Protein AF-A0A963TNR0-F1 (afdb_monomer)

Mean predicted aligned error: 5.45 Å

pLDDT: mean 87.03, std 13.86, range [33.59, 97.5]

Sequence (74 aa):
ARLDNPVDFEALDDQPVDLVFLLLEPEVAGADHLKALARVSRLLRDASTCEKLRGATSADSIYMLLTQSEAKAA

Nearest PDB structures (foldseek):
  1a6j-assembly1_A-2  TM=9.439E-01  e=5.106E-04  Escherichia coli
  3urr-assembly1_A  TM=9.450E-01  e=6.765E-04  Burkholderia thailandensis E264
  1a6j-assembly1_B-2  TM=9.281E-01  e=1.187E-03  Escherichia coli

Secondary structure (DSSP, 8-state):
-EEEEEE----TT-PPEEE-------TT--THHHHHHHHHHHHHH-HHHHHHHHH--SHHHHHHHHHGGGGG--

Structure (mmCIF, N/CA/C/O backbone):
data_AF-A0A963TNR0-F1
#
_entry.id   AF-A0A963TNR0-F1
#
loop_
_atom_site.group_PDB
_atom_site.id
_atom_site.type_symbol
_atom_site.label_atom_id
_atom_site.label_alt_id
_atom_site.label_comp_id
_atom_site.label_asym_id
_atom_site.label_entity_id
_atom_site.label_seq_id
_atom_site.pdbx_PDB_ins_code
_atom_site.Cartn_x
_atom_site.Cartn_y
_atom_site.Cartn_z
_atom_site.occupancy
_atom_site.B_iso_or_equiv
_atom_site.auth_seq_id
_atom_site.auth_comp_id
_atom_site.auth_asym_id
_atom_site.auth_ato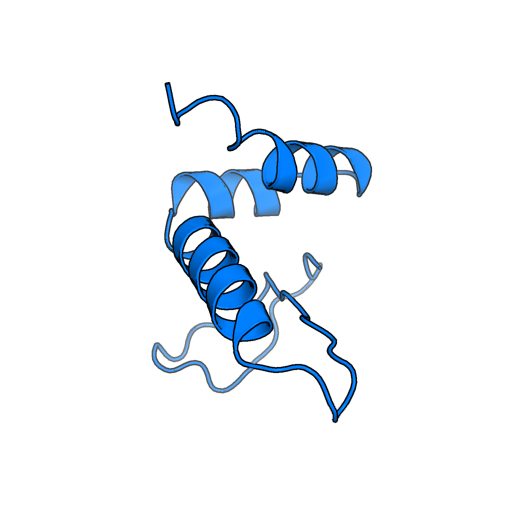m_id
_atom_site.pdbx_PDB_model_num
ATOM 1 N N . ALA A 1 1 ? -2.788 3.588 -2.068 1.00 86.88 1 ALA A N 1
ATOM 2 C CA . ALA A 1 1 ? -4.163 3.947 -1.686 1.00 86.88 1 ALA A CA 1
ATOM 3 C C . ALA A 1 1 ? -4.511 3.271 -0.368 1.00 86.88 1 ALA A C 1
ATOM 5 O O . ALA A 1 1 ? -4.075 2.145 -0.143 1.00 86.88 1 ALA A O 1
ATOM 6 N N . ARG A 1 2 ? -5.267 3.968 0.483 1.00 92.94 2 ARG A N 1
ATOM 7 C CA . ARG A 1 2 ? -5.939 3.403 1.656 1.00 92.94 2 ARG A CA 1
ATOM 8 C C . ARG A 1 2 ? -7.430 3.385 1.333 1.00 92.94 2 ARG A C 1
ATOM 10 O O . ARG A 1 2 ? -7.962 4.435 0.981 1.00 92.94 2 ARG A O 1
ATOM 17 N N . LEU A 1 3 ? -8.052 2.217 1.378 1.00 93.88 3 LEU A N 1
ATOM 18 C CA . LEU A 1 3 ? -9.474 2.045 1.104 1.00 93.88 3 LEU A CA 1
ATOM 19 C C . LEU A 1 3 ? -10.275 2.359 2.368 1.00 93.88 3 LEU A C 1
ATOM 21 O O . LEU A 1 3 ? -9.851 2.011 3.467 1.00 93.88 3 LEU A O 1
ATOM 25 N N . ASP A 1 4 ? -11.430 3.004 2.214 1.00 91.12 4 ASP A N 1
ATOM 26 C CA . ASP A 1 4 ? -12.313 3.284 3.354 1.00 91.12 4 ASP A CA 1
ATOM 27 C C . ASP A 1 4 ? -13.019 2.016 3.850 1.00 91.12 4 ASP A C 1
ATOM 29 O O . ASP A 1 4 ? -13.255 1.864 5.045 1.00 91.12 4 ASP A O 1
ATOM 33 N N . ASN A 1 5 ? -13.309 1.089 2.933 1.00 94.69 5 ASN A N 1
ATOM 34 C CA . ASN A 1 5 ? -13.832 -0.235 3.240 1.00 94.69 5 ASN A CA 1
ATOM 35 C C . ASN A 1 5 ? -12.855 -1.286 2.696 1.00 94.69 5 ASN A C 1
ATOM 37 O O . ASN A 1 5 ? -12.558 -1.246 1.496 1.00 94.69 5 ASN A O 1
ATOM 41 N N . PRO A 1 6 ? -12.358 -2.212 3.537 1.00 96.25 6 PRO A N 1
ATOM 42 C CA . PRO A 1 6 ? -11.575 -3.350 3.076 1.00 96.25 6 PRO A CA 1
ATOM 43 C C . PRO A 1 6 ? -12.357 -4.174 2.047 1.00 96.25 6 PRO A C 1
ATOM 45 O O . PRO A 1 6 ? -13.572 -4.341 2.179 1.00 96.25 6 PRO A O 1
ATOM 48 N N . VAL A 1 7 ? -11.669 -4.691 1.033 1.00 97.50 7 VAL A N 1
ATOM 49 C CA . VAL A 1 7 ? -12.277 -5.492 -0.039 1.00 97.50 7 VAL A CA 1
ATOM 50 C C . VAL A 1 7 ? -11.805 -6.937 0.026 1.00 97.50 7 VAL A C 1
ATOM 52 O O . VAL A 1 7 ? -10.665 -7.204 0.406 1.00 97.50 7 VAL A O 1
ATOM 55 N N . ASP A 1 8 ? -12.674 -7.866 -0.366 1.00 97.19 8 ASP A N 1
ATOM 56 C CA . ASP A 1 8 ? -12.255 -9.238 -0.631 1.00 97.19 8 ASP A CA 1
ATOM 57 C C . ASP A 1 8 ? -11.355 -9.240 -1.872 1.00 97.19 8 ASP A C 1
ATOM 59 O O . ASP A 1 8 ? -11.783 -8.875 -2.970 1.00 97.19 8 ASP A O 1
ATOM 63 N N . PHE A 1 9 ? -10.080 -9.549 -1.656 1.00 96.25 9 PHE A N 1
ATOM 64 C CA . PHE A 1 9 ? -9.046 -9.553 -2.687 1.00 96.25 9 PHE A CA 1
ATOM 65 C C . PHE A 1 9 ? -8.460 -10.954 -2.890 1.00 96.25 9 PHE A C 1
ATOM 67 O O . PHE A 1 9 ? -7.422 -11.079 -3.534 1.00 96.25 9 PHE A O 1
ATOM 74 N N . GLU A 1 10 ? -9.080 -11.989 -2.305 1.00 96.38 10 GLU A N 1
ATOM 75 C CA . GLU A 1 10 ? -8.554 -13.360 -2.333 1.00 96.38 10 GLU A CA 1
ATOM 76 C C . GLU A 1 10 ? -7.086 -13.411 -1.855 1.00 96.38 10 GLU A C 1
ATOM 78 O O . GLU A 1 10 ? -6.213 -14.044 -2.456 1.00 96.38 10 GLU A O 1
ATOM 83 N N . ALA A 1 11 ? -6.785 -12.657 -0.790 1.00 95.31 11 ALA A N 1
ATOM 84 C CA . ALA A 1 11 ? -5.451 -12.618 -0.208 1.00 95.31 11 ALA A CA 1
ATOM 85 C C . ALA A 1 11 ? -5.061 -14.002 0.337 1.00 95.31 11 ALA A C 1
ATOM 87 O O . ALA A 1 11 ? -5.906 -14.773 0.776 1.00 95.31 11 ALA A O 1
ATOM 88 N N . LEU A 1 12 ? -3.760 -14.310 0.351 1.00 94.56 12 LEU A N 1
ATOM 89 C CA . LEU A 1 12 ? -3.245 -15.626 0.764 1.00 94.56 12 LEU A CA 1
ATOM 90 C C . LEU A 1 12 ? -3.623 -16.018 2.207 1.00 94.56 12 LEU A C 1
ATOM 92 O O . LEU A 1 12 ? -3.626 -17.198 2.544 1.00 94.56 12 LEU A O 1
ATOM 96 N N . ASP A 1 13 ? -3.868 -15.030 3.063 1.00 94.44 13 ASP A N 1
ATOM 97 C CA . ASP A 1 13 ? -4.269 -15.186 4.463 1.00 94.44 13 ASP A CA 1
ATOM 98 C C . ASP A 1 13 ? -5.789 -15.061 4.680 1.00 94.44 13 ASP A C 1
ATOM 100 O O . ASP A 1 13 ? -6.239 -14.970 5.827 1.00 94.44 13 ASP A O 1
ATOM 104 N N . ASP A 1 14 ? -6.566 -15.034 3.593 1.00 95.75 14 ASP A N 1
ATOM 105 C CA . ASP A 1 14 ? -8.018 -14.846 3.568 1.00 95.75 14 ASP A CA 1
ATOM 106 C C . ASP A 1 14 ? -8.491 -13.558 4.279 1.00 95.75 14 ASP A C 1
ATOM 108 O O . ASP A 1 14 ? -9.657 -13.436 4.666 1.00 95.75 14 ASP A O 1
ATOM 112 N N . GLN A 1 15 ? -7.598 -12.578 4.484 1.00 95.50 15 GLN A N 1
ATOM 113 C CA . GLN A 1 15 ? -7.955 -11.292 5.080 1.00 95.50 15 GLN A CA 1
ATOM 114 C C . GLN A 1 15 ? -8.386 -10.283 4.005 1.00 95.50 15 GLN A C 1
ATOM 116 O O . GLN A 1 15 ? -7.779 -10.209 2.932 1.00 95.50 15 GLN A O 1
ATOM 121 N N . PRO A 1 16 ? -9.396 -9.441 4.282 1.00 96.88 16 PRO A N 1
ATOM 122 C CA . PRO A 1 16 ? -9.771 -8.378 3.363 1.00 96.88 16 PRO A CA 1
ATOM 123 C C . PRO A 1 16 ? -8.672 -7.304 3.287 1.00 96.88 16 PRO A C 1
ATOM 125 O O . PRO A 1 16 ? -8.048 -6.946 4.289 1.00 96.88 16 PRO A O 1
ATOM 128 N N . VAL A 1 17 ? -8.450 -6.755 2.093 1.00 96.88 17 VAL A N 1
ATOM 129 C CA . VAL A 1 17 ? -7.359 -5.814 1.801 1.00 96.88 17 VAL A CA 1
ATOM 130 C C . VAL A 1 17 ? -7.854 -4.374 1.848 1.00 96.88 17 VAL A C 1
ATOM 132 O O . VAL A 1 17 ? -8.841 -4.019 1.209 1.00 96.88 17 VAL A O 1
ATOM 135 N N . ASP A 1 18 ? -7.132 -3.516 2.567 1.00 96.00 18 ASP A N 1
ATOM 136 C CA . ASP A 1 18 ? -7.430 -2.085 2.709 1.00 96.00 18 ASP A CA 1
ATOM 137 C C . ASP A 1 18 ? -6.263 -1.160 2.329 1.00 96.00 18 ASP A C 1
ATOM 139 O O . ASP A 1 18 ? -6.452 0.037 2.105 1.00 96.00 18 ASP A O 1
ATOM 143 N N . LEU A 1 19 ? -5.052 -1.700 2.203 1.00 95.38 19 LEU A N 1
ATOM 144 C CA . LEU A 1 19 ? -3.868 -0.984 1.745 1.00 95.38 19 LEU A CA 1
ATOM 145 C C . LEU A 1 19 ? -3.426 -1.546 0.398 1.00 95.38 19 LEU A C 1
ATOM 147 O O . LEU A 1 19 ? -3.088 -2.719 0.280 1.00 95.38 19 LEU A O 1
ATOM 151 N N . VAL A 1 20 ? -3.390 -0.686 -0.618 1.00 94.06 20 VAL A N 1
ATOM 152 C CA . VAL A 1 20 ? -3.039 -1.072 -1.991 1.00 94.06 20 VAL A CA 1
ATOM 153 C C . VAL A 1 20 ? -1.920 -0.180 -2.505 1.00 94.06 20 VAL A C 1
ATOM 155 O O . VAL A 1 20 ? -1.992 1.046 -2.396 1.00 94.06 20 VAL A O 1
ATOM 158 N N . PHE A 1 21 ? -0.898 -0.770 -3.116 1.00 92.94 21 PHE A N 1
ATOM 159 C CA . PHE A 1 21 ? 0.150 -0.034 -3.816 1.00 92.94 21 PHE A CA 1
ATOM 160 C C . PHE A 1 21 ? 0.180 -0.446 -5.286 1.00 92.94 21 PHE A C 1
ATOM 162 O O . PHE A 1 21 ? 0.214 -1.633 -5.593 1.00 92.94 21 PHE A O 1
ATOM 169 N N . LEU A 1 22 ? 0.182 0.540 -6.183 1.0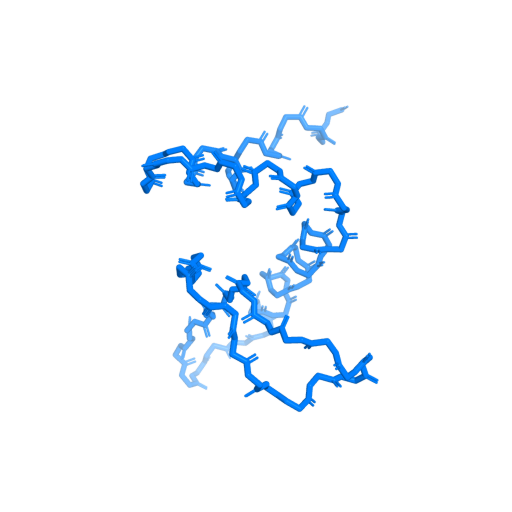0 92.25 22 LEU A N 1
ATOM 170 C CA . LEU A 1 22 ? 0.281 0.330 -7.623 1.00 92.25 22 LEU A CA 1
ATOM 171 C C . LEU A 1 22 ? 1.636 0.850 -8.098 1.00 92.25 22 LEU A C 1
ATOM 173 O O . LEU A 1 22 ? 1.951 2.024 -7.905 1.00 92.25 22 LEU A O 1
ATOM 177 N N . LEU A 1 23 ? 2.417 -0.025 -8.724 1.00 89.31 23 LEU A N 1
ATOM 178 C CA . LEU A 1 23 ? 3.650 0.336 -9.411 1.00 89.31 23 LEU A CA 1
ATOM 179 C C . LEU A 1 23 ? 3.390 0.261 -10.915 1.00 89.31 23 LEU A C 1
ATOM 181 O O . LEU A 1 23 ? 2.973 -0.781 -11.412 1.00 89.31 23 LEU A O 1
ATOM 185 N N . LEU A 1 24 ? 3.606 1.372 -11.615 1.00 89.31 24 LEU A N 1
ATOM 186 C CA . LEU A 1 24 ? 3.483 1.451 -13.067 1.00 89.31 24 LEU A CA 1
ATOM 187 C C . LEU A 1 24 ? 4.866 1.602 -13.686 1.00 89.31 24 LEU A C 1
ATOM 189 O O . LEU A 1 24 ? 5.715 2.329 -13.170 1.00 89.31 24 LEU A O 1
ATOM 193 N N . GLU A 1 25 ? 5.061 0.928 -14.808 1.00 86.06 25 GLU A N 1
ATOM 194 C CA . GLU A 1 25 ? 6.336 0.815 -15.495 1.00 86.06 25 GLU A CA 1
ATOM 195 C C . GLU A 1 25 ? 6.111 0.840 -17.015 1.00 86.06 25 GLU A C 1
ATOM 197 O O . GLU A 1 25 ? 5.130 0.264 -17.492 1.00 86.06 25 GLU A O 1
ATOM 202 N N . PRO A 1 26 ? 6.995 1.493 -17.793 1.00 86.31 26 PRO A N 1
ATOM 203 C CA . PRO A 1 26 ? 6.993 1.353 -19.242 1.00 86.31 26 PRO A CA 1
ATOM 204 C C . PRO A 1 26 ? 7.495 -0.034 -19.663 1.00 86.31 26 PRO A C 1
ATOM 206 O O . PRO A 1 26 ? 8.455 -0.545 -19.105 1.00 86.31 26 PRO A O 1
ATOM 209 N N . GLU A 1 27 ? 6.913 -0.595 -20.722 1.00 81.94 27 GLU A N 1
ATOM 210 C CA . GLU A 1 27 ? 7.174 -1.965 -21.209 1.00 81.94 27 GLU A CA 1
ATOM 211 C C . GLU A 1 27 ? 8.657 -2.284 -21.496 1.00 81.94 27 GLU A C 1
ATOM 213 O O . GLU A 1 27 ? 9.080 -3.434 -21.440 1.00 81.94 27 GLU A O 1
ATOM 218 N N . VAL A 1 28 ? 9.461 -1.259 -21.783 1.00 81.19 28 VAL A N 1
ATOM 219 C CA . VAL A 1 28 ? 10.897 -1.360 -22.098 1.00 81.19 28 VAL A CA 1
ATOM 220 C C . VAL A 1 28 ? 11.820 -1.178 -20.890 1.00 81.19 28 VAL A C 1
ATOM 222 O O . VAL A 1 28 ? 13.043 -1.185 -21.050 1.00 81.19 28 VAL A O 1
ATOM 225 N N . ALA A 1 29 ? 11.284 -0.979 -19.687 1.00 71.94 29 ALA A N 1
ATOM 226 C CA . ALA A 1 29 ? 12.126 -0.848 -18.510 1.00 71.94 29 ALA A CA 1
ATOM 227 C C . ALA A 1 29 ? 12.763 -2.196 -18.131 1.00 71.94 29 ALA A C 1
ATOM 229 O O . ALA A 1 29 ? 12.168 -3.268 -18.194 1.00 71.94 29 ALA A O 1
ATOM 230 N N . GLY A 1 30 ? 14.050 -2.128 -17.789 1.00 74.62 30 GLY A N 1
ATOM 231 C CA . GLY A 1 30 ? 14.784 -3.263 -17.241 1.00 74.62 30 GLY A CA 1
ATOM 232 C C . GLY A 1 30 ? 14.386 -3.543 -15.788 1.00 74.62 30 GLY A C 1
ATOM 233 O O . GLY A 1 30 ? 13.387 -3.055 -15.278 1.00 74.62 30 GLY A O 1
ATOM 234 N N . ALA A 1 31 ? 15.222 -4.277 -15.058 1.00 78.81 31 ALA A N 1
ATOM 235 C CA . ALA A 1 31 ? 14.911 -4.784 -13.714 1.00 78.81 31 ALA A CA 1
ATOM 236 C C . ALA A 1 31 ? 14.808 -3.734 -12.575 1.00 78.81 31 ALA A C 1
ATOM 238 O O . ALA A 1 31 ? 14.783 -4.107 -11.399 1.00 78.81 31 ALA A O 1
ATOM 239 N N . ASP A 1 32 ? 14.777 -2.430 -12.860 1.00 80.38 32 ASP A N 1
ATOM 240 C CA . ASP A 1 32 ? 14.729 -1.394 -11.817 1.00 80.38 32 ASP A CA 1
ATOM 241 C C . ASP A 1 32 ? 13.393 -1.376 -11.056 1.00 80.38 32 ASP A C 1
ATOM 243 O O . ASP A 1 32 ? 13.373 -1.080 -9.855 1.00 80.38 32 ASP A O 1
ATOM 247 N N . HIS A 1 33 ? 12.298 -1.806 -11.688 1.00 83.56 33 HIS A N 1
ATOM 248 C CA . HIS A 1 33 ? 11.006 -1.985 -11.024 1.00 83.56 33 HIS A CA 1
ATOM 249 C C . HIS A 1 33 ? 11.069 -3.000 -9.877 1.00 83.56 33 HIS A C 1
ATOM 251 O O . HIS A 1 33 ? 10.411 -2.812 -8.855 1.00 83.56 33 HIS A O 1
ATOM 257 N N . LEU A 1 34 ? 11.914 -4.035 -9.980 1.00 87.44 34 LEU A N 1
ATOM 258 C CA . LEU A 1 34 ? 12.074 -5.034 -8.920 1.00 87.44 34 LEU A CA 1
ATOM 259 C C . LEU A 1 34 ? 12.675 -4.415 -7.656 1.00 87.44 34 LEU A C 1
ATOM 261 O O . LEU A 1 34 ? 12.298 -4.793 -6.547 1.00 87.44 34 LEU A O 1
ATOM 265 N N . LYS A 1 35 ? 13.573 -3.429 -7.796 1.00 86.88 35 LYS A N 1
ATOM 266 C CA . LYS A 1 35 ? 14.126 -2.697 -6.645 1.00 86.88 35 LYS A CA 1
ATOM 267 C C . LYS A 1 35 ? 13.050 -1.845 -5.975 1.00 86.88 35 LYS A C 1
ATOM 269 O O . LYS A 1 35 ? 12.953 -1.849 -4.746 1.00 86.88 35 LYS A O 1
ATOM 274 N N . ALA A 1 36 ? 12.233 -1.150 -6.769 1.00 8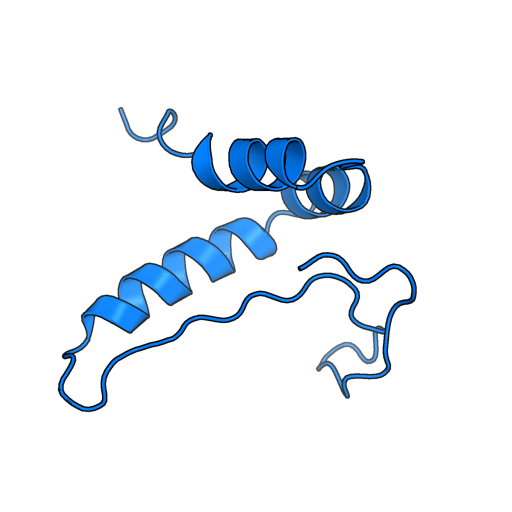7.06 36 ALA A N 1
ATOM 275 C CA . ALA A 1 36 ? 11.116 -0.356 -6.263 1.00 87.06 36 ALA A CA 1
ATOM 276 C C . ALA A 1 36 ? 10.084 -1.242 -5.545 1.00 87.06 36 ALA A C 1
ATOM 278 O O . ALA A 1 36 ? 9.732 -0.973 -4.395 1.00 87.06 36 ALA A O 1
ATOM 279 N N . LEU A 1 37 ? 9.686 -2.354 -6.170 1.00 90.69 37 LEU A N 1
ATOM 280 C CA . LEU A 1 37 ? 8.772 -3.336 -5.594 1.00 90.69 37 LEU A CA 1
ATOM 281 C C . LEU A 1 37 ? 9.322 -3.928 -4.292 1.00 90.69 37 LEU A C 1
ATOM 283 O O . LEU A 1 37 ? 8.602 -3.994 -3.298 1.00 90.69 37 LEU A O 1
ATOM 287 N N . ALA A 1 38 ? 10.604 -4.303 -4.251 1.00 90.94 38 ALA A N 1
ATOM 288 C CA . ALA A 1 38 ? 11.231 -4.832 -3.042 1.00 90.94 38 ALA A CA 1
ATOM 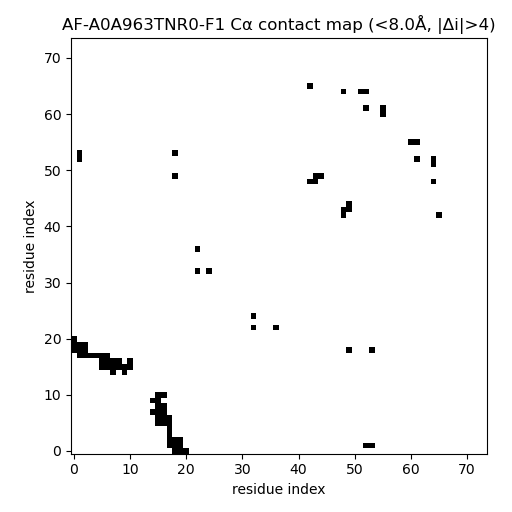289 C C . ALA A 1 38 ? 11.225 -3.812 -1.892 1.00 90.94 38 ALA A C 1
ATOM 291 O O . ALA A 1 38 ? 10.987 -4.184 -0.741 1.00 90.94 38 ALA A O 1
ATOM 292 N N . ARG A 1 39 ? 11.463 -2.527 -2.185 1.00 88.38 39 ARG A N 1
ATOM 293 C CA . ARG A 1 39 ? 11.418 -1.452 -1.182 1.00 88.38 39 ARG A CA 1
ATOM 294 C C . ARG A 1 39 ? 10.008 -1.291 -0.615 1.00 88.38 39 ARG A C 1
ATOM 296 O O . ARG A 1 39 ? 9.846 -1.299 0.603 1.00 88.38 39 ARG A O 1
ATOM 303 N N . VAL A 1 40 ? 9.001 -1.210 -1.483 1.00 90.25 40 VAL A N 1
ATOM 304 C CA . VAL A 1 40 ? 7.594 -1.074 -1.076 1.00 90.25 40 VAL A CA 1
ATOM 305 C C . VAL A 1 40 ? 7.115 -2.311 -0.315 1.00 90.25 40 VAL A C 1
ATOM 307 O O . VAL A 1 40 ? 6.489 -2.180 0.731 1.00 90.25 40 VAL A O 1
ATOM 310 N N . SER A 1 41 ? 7.461 -3.513 -0.776 1.00 91.94 41 SER A N 1
ATOM 311 C CA . SER A 1 41 ? 7.102 -4.768 -0.107 1.00 91.94 41 SER A CA 1
ATOM 312 C C . SER A 1 41 ? 7.650 -4.834 1.322 1.00 91.94 41 SER A C 1
ATOM 314 O O . SER A 1 41 ? 6.933 -5.225 2.239 1.00 91.94 41 SER A O 1
ATOM 316 N N . ARG A 1 42 ? 8.898 -4.397 1.549 1.00 91.62 42 ARG A N 1
ATOM 317 C CA . ARG A 1 42 ? 9.473 -4.323 2.905 1.00 91.62 42 ARG A CA 1
ATOM 318 C C . ARG A 1 42 ? 8.742 -3.317 3.785 1.00 91.62 42 ARG A C 1
ATOM 320 O O . ARG A 1 42 ? 8.494 -3.618 4.946 1.00 91.62 42 ARG A O 1
ATOM 327 N N . LEU A 1 43 ? 8.396 -2.158 3.230 1.00 90.50 43 LEU A N 1
ATOM 328 C CA . LEU A 1 43 ? 7.665 -1.113 3.942 1.00 90.50 43 LEU A CA 1
ATOM 329 C C . LEU A 1 43 ? 6.272 -1.597 4.377 1.00 90.50 43 LEU A C 1
ATOM 331 O O . LEU A 1 43 ? 5.891 -1.405 5.525 1.00 90.50 43 LEU A O 1
ATOM 335 N N . LEU A 1 44 ? 5.543 -2.279 3.489 1.00 91.62 44 LEU A N 1
ATOM 336 C CA . LEU A 1 44 ? 4.198 -2.802 3.767 1.00 91.62 44 LEU A CA 1
ATOM 337 C C . LEU A 1 44 ? 4.192 -4.102 4.592 1.00 91.62 44 LEU A C 1
ATOM 339 O O . LEU A 1 44 ? 3.145 -4.515 5.082 1.00 91.62 44 LEU A O 1
ATOM 343 N N . ARG A 1 45 ? 5.347 -4.754 4.779 1.00 91.38 45 ARG A N 1
ATOM 344 C CA . ARG A 1 45 ? 5.501 -5.876 5.723 1.00 91.38 45 ARG A CA 1
ATOM 345 C C . ARG A 1 45 ? 5.677 -5.426 7.172 1.00 91.38 45 ARG A C 1
ATOM 347 O O . ARG A 1 45 ? 5.536 -6.251 8.071 1.00 91.38 45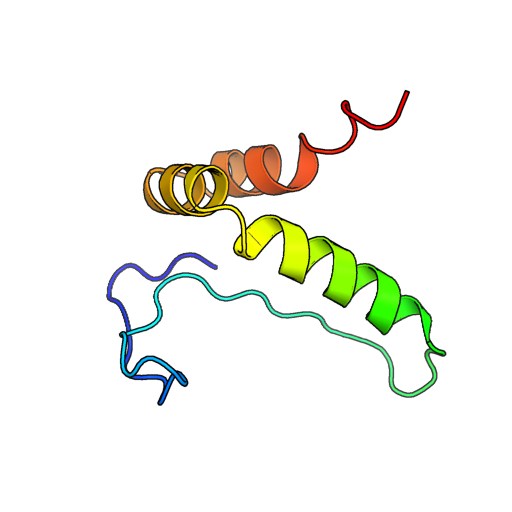 ARG A O 1
ATOM 354 N N . ASP A 1 46 ? 6.021 -4.162 7.407 1.00 92.31 46 ASP A N 1
ATOM 355 C CA . ASP A 1 46 ? 6.117 -3.608 8.754 1.00 92.31 46 ASP A CA 1
ATOM 356 C C . ASP A 1 46 ? 4.722 -3.243 9.280 1.00 92.31 46 ASP A C 1
ATOM 358 O O . ASP A 1 46 ? 4.094 -2.283 8.825 1.00 92.31 46 ASP A O 1
ATOM 362 N N . ALA A 1 47 ? 4.255 -3.992 10.280 1.00 92.75 47 ALA A N 1
ATOM 363 C CA . ALA A 1 47 ? 2.955 -3.779 10.907 1.00 92.75 47 ALA A CA 1
ATOM 364 C C . ALA A 1 47 ? 2.795 -2.356 11.472 1.00 92.75 47 ALA A C 1
ATOM 366 O O . ALA A 1 47 ? 1.735 -1.759 11.299 1.00 92.75 47 ALA A O 1
ATOM 367 N N . SER A 1 48 ? 3.851 -1.769 12.056 1.00 93.19 48 SER A N 1
ATOM 368 C CA . SER A 1 48 ? 3.788 -0.401 12.596 1.00 93.19 48 SER A CA 1
ATOM 369 C C . SER A 1 48 ? 3.585 0.632 11.490 1.00 93.19 48 SER A C 1
ATOM 371 O O . SER A 1 48 ? 2.866 1.618 11.664 1.00 93.19 48 SER A O 1
ATOM 373 N N . THR A 1 49 ? 4.206 0.409 10.332 1.00 92.38 49 THR A N 1
ATOM 374 C CA . THR A 1 49 ? 4.005 1.264 9.164 1.00 92.38 49 THR A CA 1
ATOM 375 C C . THR A 1 49 ? 2.579 1.127 8.633 1.00 92.38 49 THR A C 1
ATOM 377 O O . THR A 1 49 ? 1.917 2.141 8.405 1.00 92.38 49 THR A O 1
ATOM 380 N N . CYS A 1 50 ? 2.060 -0.096 8.515 1.00 94.38 50 CYS A N 1
ATOM 381 C CA . CYS A 1 50 ? 0.685 -0.342 8.076 1.00 94.38 50 CYS A CA 1
ATOM 382 C C . CYS A 1 50 ? -0.364 0.267 9.019 1.00 94.38 50 CYS A C 1
ATOM 384 O O . CYS A 1 50 ? -1.329 0.867 8.550 1.00 94.38 50 CYS A O 1
ATOM 386 N N . GLU A 1 51 ? -0.165 0.196 10.335 1.00 95.12 51 GLU A N 1
ATOM 387 C CA . GLU A 1 51 ? -1.032 0.860 11.319 1.00 95.12 51 GLU A CA 1
ATOM 388 C C . GLU A 1 51 ? -1.046 2.384 11.143 1.00 95.12 51 GLU A C 1
ATOM 390 O O . GLU A 1 51 ? -2.116 2.994 11.103 1.00 95.12 51 GLU A O 1
ATOM 395 N N . LYS A 1 52 ? 0.125 3.009 10.961 1.00 93.88 52 LYS A N 1
ATOM 396 C CA . LYS A 1 52 ? 0.218 4.457 10.703 1.00 93.88 52 LYS A CA 1
ATOM 397 C C . LYS A 1 52 ? -0.471 4.850 9.400 1.00 93.88 52 LYS A C 1
ATOM 399 O O . LYS A 1 52 ? -1.166 5.861 9.365 1.00 93.88 52 LYS A O 1
ATOM 404 N N . LEU A 1 53 ? -0.303 4.052 8.343 1.00 94.44 53 LEU A N 1
ATOM 405 C CA . LEU A 1 53 ? -0.971 4.275 7.059 1.00 94.44 53 LEU A CA 1
ATOM 406 C C . LEU A 1 53 ? -2.494 4.180 7.195 1.00 94.44 53 LEU A C 1
ATOM 408 O O . LEU A 1 53 ? -3.199 5.017 6.636 1.00 94.44 53 LEU A O 1
ATOM 412 N N . ARG A 1 54 ? -3.009 3.222 7.977 1.00 94.81 54 ARG A N 1
ATOM 413 C CA . ARG A 1 54 ? -4.447 3.112 8.272 1.00 94.81 54 ARG A CA 1
ATOM 414 C C . ARG A 1 54 ? -4.972 4.292 9.084 1.00 94.81 54 ARG A C 1
ATOM 416 O O . ARG A 1 54 ? -6.082 4.747 8.827 1.00 94.81 54 ARG A O 1
ATOM 423 N N . GLY A 1 55 ? -4.175 4.814 10.014 1.00 93.94 55 GLY A N 1
ATOM 424 C CA . GLY A 1 55 ? -4.514 5.991 10.819 1.00 93.94 55 GLY A CA 1
ATOM 425 C C . GLY A 1 55 ? -4.383 7.338 10.097 1.00 93.94 55 GLY A C 1
ATOM 426 O O . GLY A 1 55 ? -4.822 8.353 10.634 1.00 93.94 55 GLY A O 1
ATOM 427 N N . ALA A 1 56 ? -3.787 7.382 8.902 1.00 93.19 56 ALA A N 1
ATOM 428 C CA . ALA A 1 56 ? -3.588 8.624 8.165 1.00 93.19 56 ALA A CA 1
ATOM 429 C C . ALA A 1 56 ? -4.922 9.215 7.676 1.00 93.19 56 ALA A C 1
ATOM 431 O O . ALA A 1 56 ? -5.751 8.523 7.085 1.00 93.19 56 ALA A O 1
ATOM 432 N N . THR A 1 57 ? -5.113 10.517 7.895 1.00 90.19 57 THR A N 1
ATOM 433 C CA . THR A 1 57 ? -6.358 11.241 7.577 1.00 90.19 57 THR A CA 1
ATOM 434 C C . THR A 1 57 ? -6.267 12.092 6.311 1.00 90.19 57 THR A C 1
ATOM 436 O O . THR A 1 57 ? -7.248 12.720 5.921 1.00 90.19 57 THR A O 1
ATOM 439 N N . SER A 1 58 ? -5.105 12.124 5.652 1.00 92.50 58 SER A N 1
ATOM 440 C CA . SER A 1 58 ? -4.886 12.885 4.422 1.00 92.50 58 SER A CA 1
ATOM 441 C C . SER A 1 58 ? -3.875 12.205 3.497 1.00 92.50 58 SER A C 1
ATOM 443 O O . SER A 1 58 ? -3.038 11.404 3.927 1.00 92.50 58 SER A O 1
ATOM 445 N N . ALA A 1 59 ? -3.935 12.559 2.210 1.00 92.19 59 ALA A N 1
ATOM 446 C CA . ALA A 1 59 ? -2.965 12.110 1.215 1.00 92.19 59 ALA A CA 1
ATOM 447 C C . ALA A 1 59 ? -1.534 12.558 1.564 1.00 92.19 59 ALA A C 1
ATOM 449 O O . ALA A 1 59 ? -0.599 11.773 1.413 1.00 92.19 59 ALA A O 1
ATOM 450 N N . ASP A 1 60 ? -1.373 13.766 2.110 1.00 93.00 60 ASP A N 1
ATOM 451 C CA 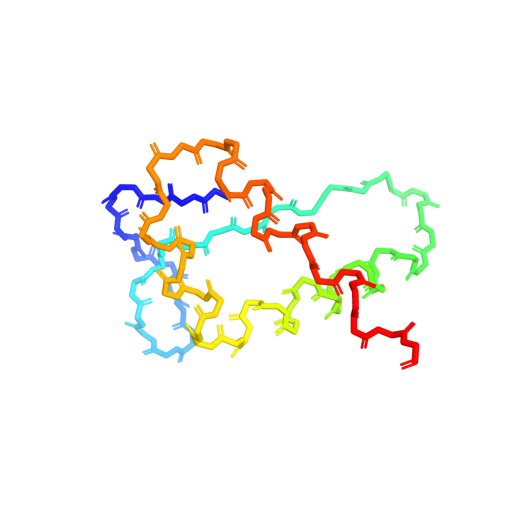. ASP A 1 60 ? -0.072 14.300 2.528 1.00 93.00 60 ASP A CA 1
ATOM 452 C C . ASP A 1 60 ? 0.535 13.484 3.673 1.00 93.00 60 ASP A C 1
ATOM 454 O O . ASP A 1 60 ? 1.727 13.176 3.657 1.00 93.00 60 ASP A O 1
ATOM 458 N N . SER A 1 61 ? -0.279 13.068 4.652 1.00 91.75 61 SER A N 1
ATOM 459 C CA . SER A 1 61 ? 0.181 12.194 5.736 1.00 91.75 61 SER A CA 1
ATOM 460 C C . SER A 1 61 ? 0.644 10.836 5.211 1.00 91.75 61 SER A C 1
ATOM 462 O O . SER A 1 61 ? 1.685 10.341 5.638 1.00 91.75 61 SER A O 1
ATOM 464 N N . ILE A 1 62 ? -0.083 10.255 4.252 1.00 91.94 62 ILE A N 1
ATOM 465 C CA . ILE A 1 62 ? 0.322 9.006 3.593 1.00 91.94 62 ILE A CA 1
ATOM 466 C C . ILE A 1 62 ? 1.648 9.204 2.851 1.00 91.94 62 ILE A C 1
ATOM 468 O O . ILE A 1 62 ? 2.572 8.413 3.028 1.00 91.94 62 ILE A O 1
ATOM 472 N N . TYR A 1 63 ? 1.770 10.270 2.057 1.00 91.25 63 TYR A N 1
ATOM 473 C CA . TYR A 1 63 ? 2.989 10.572 1.308 1.00 91.25 63 TYR A CA 1
ATOM 474 C C . TYR A 1 63 ? 4.207 10.730 2.229 1.00 91.25 63 TYR A C 1
ATOM 476 O O . TYR A 1 63 ? 5.252 10.122 1.993 1.00 91.25 63 TYR A O 1
ATOM 484 N N . MET A 1 64 ? 4.055 11.483 3.320 1.00 91.06 64 MET A N 1
ATOM 485 C CA . MET A 1 64 ? 5.091 11.659 4.339 1.00 91.06 64 MET A CA 1
ATOM 486 C C . MET A 1 64 ? 5.515 10.326 4.965 1.00 91.06 64 MET A C 1
ATOM 488 O O . MET A 1 64 ? 6.708 10.053 5.065 1.00 91.06 64 MET A O 1
ATOM 492 N N . LEU A 1 65 ? 4.564 9.468 5.347 1.00 90.19 65 LEU A N 1
ATOM 493 C CA . LEU A 1 65 ? 4.865 8.156 5.933 1.00 90.19 65 LEU A CA 1
ATOM 494 C C . LEU A 1 65 ? 5.636 7.249 4.964 1.00 90.19 65 LEU A C 1
ATOM 496 O O . LEU A 1 65 ? 6.559 6.554 5.382 1.00 90.19 65 LEU A O 1
ATOM 500 N N . LEU A 1 66 ? 5.285 7.271 3.675 1.00 88.25 66 LEU A N 1
ATOM 501 C CA . LEU A 1 66 ? 5.933 6.444 2.652 1.00 88.25 66 LEU A CA 1
ATOM 502 C C . LEU A 1 66 ? 7.340 6.940 2.273 1.00 88.25 66 LEU A C 1
ATOM 504 O O . LEU A 1 66 ? 8.165 6.148 1.816 1.00 88.25 66 LEU A O 1
ATOM 508 N N . THR A 1 67 ? 7.623 8.232 2.456 1.00 88.06 67 THR A N 1
ATOM 509 C CA . THR A 1 67 ? 8.893 8.861 2.048 1.00 88.06 67 THR A CA 1
ATOM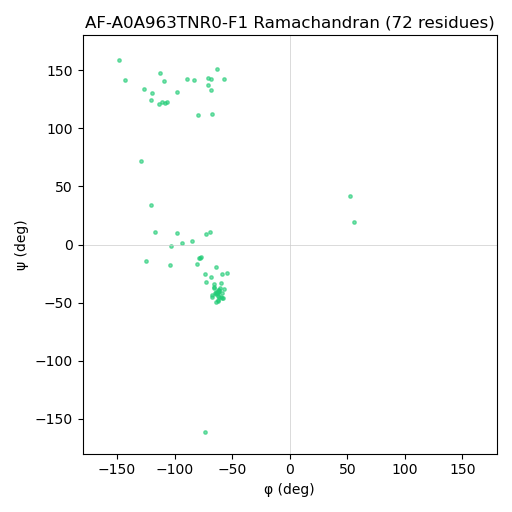 510 C C . THR A 1 67 ? 9.856 9.126 3.209 1.00 88.06 67 THR A C 1
ATOM 512 O O . THR A 1 67 ? 11.058 9.244 2.984 1.00 88.06 67 THR A O 1
ATOM 515 N N . GLN A 1 68 ? 9.390 9.122 4.465 1.00 77.31 68 GLN A N 1
ATOM 516 C CA . GLN A 1 68 ? 10.232 9.350 5.651 1.00 77.31 68 GLN A CA 1
ATOM 517 C C . GLN A 1 68 ? 11.317 8.281 5.888 1.00 77.31 68 GLN A C 1
ATOM 519 O O . GLN A 1 68 ? 12.292 8.545 6.593 1.00 77.31 68 GLN A O 1
ATOM 524 N N . SER A 1 69 ? 11.205 7.083 5.302 1.00 58.47 69 SER A N 1
ATOM 525 C CA . SER A 1 69 ? 12.151 5.976 5.532 1.00 58.47 69 SER A CA 1
ATOM 526 C C . SER A 1 69 ? 13.539 6.135 4.884 1.00 58.47 69 SER A C 1
ATOM 528 O O . SER A 1 69 ? 14.331 5.197 4.937 1.00 58.47 69 SER A O 1
ATOM 530 N N . GLU A 1 70 ? 13.887 7.294 4.319 1.00 53.12 70 GLU A N 1
ATOM 531 C CA . GLU A 1 70 ? 15.256 7.568 3.838 1.00 53.12 70 GLU A CA 1
ATOM 532 C C . GLU A 1 70 ? 16.252 7.921 4.954 1.00 53.12 70 GLU A C 1
ATOM 534 O O . GLU A 1 70 ? 17.456 7.868 4.735 1.00 53.12 70 GLU A O 1
ATOM 539 N N . ALA A 1 71 ? 15.794 8.176 6.184 1.00 45.31 71 ALA A N 1
ATOM 540 C CA . ALA A 1 71 ? 16.676 8.578 7.285 1.00 45.31 71 ALA A CA 1
ATOM 541 C C . ALA A 1 7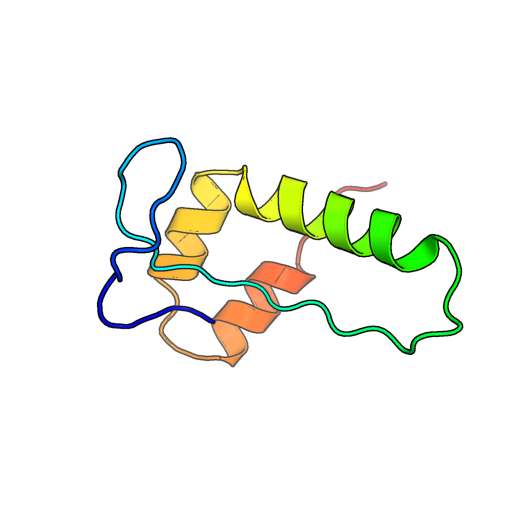1 ? 17.362 7.422 8.050 1.00 45.31 71 ALA A C 1
ATOM 543 O O . ALA A 1 71 ? 18.056 7.678 9.031 1.00 45.31 71 ALA A O 1
ATOM 544 N N . LYS A 1 72 ? 17.180 6.152 7.652 1.00 40.22 72 LYS A N 1
ATOM 545 C CA . LYS A 1 72 ? 17.788 4.991 8.344 1.00 40.22 72 LYS A CA 1
ATOM 546 C C . LYS A 1 72 ? 18.709 4.150 7.454 1.00 40.22 72 LYS A C 1
ATOM 548 O O . LYS A 1 72 ? 18.782 2.932 7.599 1.00 40.22 72 LYS A O 1
ATOM 553 N N . ALA A 1 73 ? 19.404 4.819 6.540 1.00 36.56 73 ALA A N 1
ATOM 554 C CA . ALA A 1 73 ? 20.570 4.296 5.838 1.00 36.56 73 ALA A CA 1
ATOM 555 C C . ALA A 1 73 ? 21.710 5.325 5.937 1.00 36.56 73 ALA A C 1
ATOM 557 O O . ALA A 1 73 ? 22.017 6.022 4.975 1.00 36.56 73 ALA A O 1
ATOM 558 N N . ALA A 1 74 ? 22.283 5.442 7.135 1.00 33.59 74 ALA A N 1
ATOM 559 C CA . ALA A 1 74 ? 23.583 6.048 7.408 1.00 33.59 74 ALA A CA 1
ATOM 560 C C . ALA A 1 74 ? 24.229 5.280 8.566 1.00 33.59 74 ALA A C 1
ATOM 562 O O . ALA A 1 74 ? 23.485 4.964 9.526 1.00 33.59 74 ALA A O 1
#

Solvent-accessible surface area (backbone atoms only — not comparable to full-atom values): 4812 Å² total; per-residue (Å²): 92,76,51,95,64,60,36,88,67,83,38,98,82,73,50,61,47,34,75,50,85,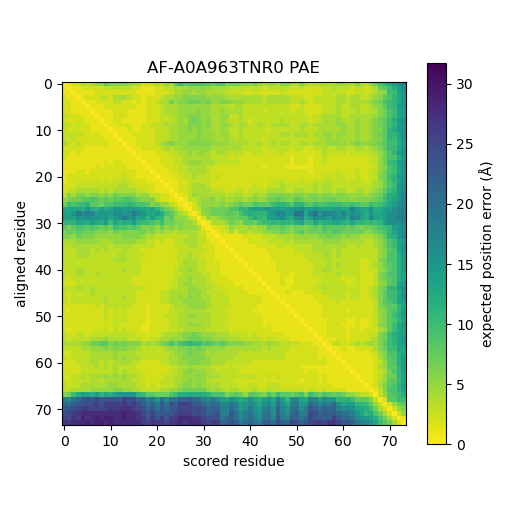88,88,86,78,64,94,84,62,67,76,63,61,57,57,53,50,52,52,51,52,56,50,68,66,34,64,71,52,46,52,51,52,70,68,42,90,45,72,66,53,43,53,50,64,73,60,59,72,69,80,80,79,126

Radius of gyration: 13.87 Å; Cα contacts (8 Å, |Δi|>4): 44; chains: 1; bounding box: 37×30×35 Å

Foldseek 3Di:
DFAPDFAQPVDPVRDGDGDDDDDDDDPPDDCVVVVVVVLVVVQCVDPVLVVQCNVDPDPVSNVCSSPVVPPPPD